Protein AF-X0YG87-F1 (afdb_monomer_lite)

Structure (mmCIF, N/CA/C/O backbone):
data_AF-X0YG87-F1
#
_entry.id   AF-X0YG87-F1
#
loop_
_atom_site.group_PDB
_atom_site.id
_atom_site.type_symbol
_atom_site.label_atom_id
_atom_site.label_alt_id
_atom_site.label_comp_id
_atom_site.label_asym_id
_atom_site.label_entity_id
_atom_site.label_seq_id
_atom_site.pdbx_PDB_ins_code
_atom_site.Cartn_x
_atom_site.Cartn_y
_atom_site.Cartn_z
_atom_site.occupancy
_atom_site.B_iso_or_equiv
_atom_site.auth_seq_id
_atom_site.auth_comp_id
_atom_site.auth_asym_id
_atom_site.auth_atom_id
_atom_site.pdbx_PDB_model_num
ATOM 1 N N . MET A 1 1 ? -2.407 -6.830 15.971 1.00 85.06 1 MET A N 1
ATOM 2 C CA . MET A 1 1 ? -1.908 -6.439 14.636 1.00 85.06 1 MET A CA 1
ATOM 3 C C . MET A 1 1 ? -1.205 -7.566 13.869 1.00 85.06 1 MET A C 1
ATOM 5 O O . MET A 1 1 ? -0.305 -8.206 14.409 1.00 85.06 1 MET A O 1
ATOM 9 N N . ARG A 1 2 ? -1.587 -7.784 12.605 1.00 95.00 2 ARG A N 1
ATOM 10 C CA . ARG A 1 2 ? -0.868 -8.584 11.592 1.00 95.00 2 ARG A CA 1
ATOM 11 C C . ARG A 1 2 ? -0.838 -7.803 10.278 1.00 95.00 2 ARG A C 1
ATOM 13 O O . ARG A 1 2 ? -1.739 -7.008 10.022 1.00 95.00 2 ARG A O 1
ATOM 20 N N . SER A 1 3 ? 0.172 -8.015 9.446 1.00 96.69 3 SER A N 1
ATOM 21 C CA . SER A 1 3 ? 0.322 -7.292 8.182 1.00 96.69 3 SER A CA 1
ATOM 22 C C . SER A 1 3 ? 1.051 -8.123 7.136 1.00 96.69 3 SER A C 1
ATOM 24 O O . SER A 1 3 ? 1.784 -9.058 7.465 1.00 96.69 3 SER A O 1
ATOM 26 N N . ALA A 1 4 ? 0.848 -7.767 5.872 1.00 97.31 4 ALA A N 1
ATOM 27 C CA . ALA A 1 4 ? 1.606 -8.303 4.753 1.00 97.31 4 ALA A CA 1
ATOM 28 C C . ALA A 1 4 ? 1.817 -7.223 3.690 1.00 97.31 4 ALA A C 1
ATOM 30 O O . ALA A 1 4 ? 0.998 -6.314 3.544 1.00 97.31 4 ALA A O 1
ATOM 31 N N . LEU A 1 5 ? 2.909 -7.359 2.944 1.00 98.19 5 LEU A N 1
ATOM 32 C CA . LEU A 1 5 ? 3.267 -6.549 1.787 1.00 98.19 5 LEU A CA 1
ATOM 33 C C . LEU A 1 5 ? 3.765 -7.502 0.703 1.00 98.19 5 LEU A C 1
ATOM 35 O O . LEU A 1 5 ? 4.680 -8.284 0.954 1.00 98.19 5 LEU A O 1
ATOM 39 N N . LEU A 1 6 ? 3.162 -7.433 -0.478 1.00 98.31 6 LEU A N 1
ATOM 40 C CA . LEU A 1 6 ? 3.638 -8.112 -1.677 1.00 98.31 6 LEU A CA 1
ATOM 41 C C . LEU A 1 6 ? 4.268 -7.069 -2.595 1.00 98.31 6 LEU A C 1
ATOM 43 O O . LEU A 1 6 ? 3.613 -6.092 -2.970 1.00 98.31 6 LEU A O 1
ATOM 47 N N . ARG A 1 7 ? 5.541 -7.277 -2.937 1.00 97.88 7 ARG A N 1
ATOM 48 C CA . ARG A 1 7 ? 6.308 -6.399 -3.825 1.00 97.88 7 ARG A CA 1
ATOM 49 C C . ARG A 1 7 ? 6.359 -7.024 -5.207 1.00 97.88 7 ARG A C 1
ATOM 51 O O . ARG A 1 7 ? 6.899 -8.116 -5.353 1.00 97.88 7 ARG A O 1
ATOM 58 N N . GLY A 1 8 ? 5.857 -6.340 -6.232 1.00 95.88 8 GLY A N 1
ATOM 59 C CA . GLY A 1 8 ? 5.779 -6.874 -7.594 1.00 95.88 8 GLY A CA 1
ATOM 60 C C . GLY A 1 8 ? 7.107 -7.434 -8.101 1.00 95.88 8 GLY A C 1
ATOM 61 O O . GLY A 1 8 ? 7.121 -8.482 -8.747 1.00 95.88 8 GLY A O 1
ATOM 62 N N . ARG A 1 9 ? 8.236 -6.821 -7.721 1.00 95.19 9 ARG A N 1
ATOM 63 C CA . ARG A 1 9 ? 9.581 -7.280 -8.098 1.00 95.19 9 ARG A CA 1
ATOM 64 C C . ARG A 1 9 ? 9.938 -8.703 -7.659 1.00 95.19 9 ARG A C 1
ATOM 66 O O . ARG A 1 9 ? 10.872 -9.284 -8.203 1.00 95.19 9 ARG A O 1
ATOM 73 N N . GLU A 1 10 ? 9.233 -9.243 -6.671 1.00 95.88 10 GLU A N 1
ATOM 74 C CA . GLU A 1 10 ? 9.441 -10.587 -6.125 1.00 95.88 10 GLU A CA 1
ATOM 75 C C . GLU A 1 10 ? 8.582 -11.640 -6.858 1.00 95.88 10 GLU A C 1
ATOM 77 O O . GLU A 1 10 ? 8.813 -12.838 -6.705 1.00 95.88 10 GLU A O 1
ATOM 82 N N . HIS A 1 11 ? 7.646 -11.205 -7.714 1.00 93.19 11 HIS A N 1
ATOM 83 C CA . HIS A 1 11 ? 6.637 -12.034 -8.381 1.00 93.19 11 HIS A CA 1
ATOM 84 C C . HIS A 1 11 ? 6.778 -11.939 -9.906 1.00 93.19 11 HIS A C 1
ATOM 86 O O . HIS A 1 11 ? 6.131 -11.118 -10.553 1.00 93.19 11 HIS A O 1
ATOM 92 N N . LEU A 1 12 ? 7.661 -12.761 -10.483 1.00 90.31 12 LEU A N 1
ATOM 93 C CA . LEU A 1 12 ? 8.131 -12.613 -11.873 1.00 90.31 12 LEU A CA 1
ATOM 94 C C . LEU A 1 12 ? 7.468 -13.557 -12.895 1.00 90.31 12 LEU A C 1
ATOM 96 O O . LEU A 1 12 ? 7.816 -13.543 -14.080 1.00 90.31 12 LEU A O 1
ATOM 100 N N . GLU A 1 13 ? 6.549 -14.417 -12.459 1.00 91.44 13 GLU A N 1
ATOM 101 C CA . GLU A 1 13 ? 5.902 -15.393 -13.336 1.00 91.44 13 GLU A CA 1
ATOM 102 C C . GLU A 1 13 ? 4.630 -14.816 -13.980 1.00 91.44 13 GLU A C 1
ATOM 104 O O . GLU A 1 13 ? 3.669 -14.432 -13.314 1.00 91.44 13 GLU A O 1
ATOM 109 N N . ILE A 1 14 ? 4.610 -14.770 -15.315 1.00 90.31 14 ILE A N 1
ATOM 110 C CA . ILE A 1 14 ? 3.454 -14.299 -16.090 1.00 90.31 14 ILE A CA 1
ATOM 111 C C . ILE A 1 14 ? 2.304 -15.295 -15.960 1.00 90.31 14 ILE A C 1
ATOM 113 O O . ILE A 1 14 ? 2.471 -16.487 -16.205 1.00 90.31 14 ILE A O 1
ATOM 117 N N . GLY A 1 15 ? 1.117 -14.785 -15.642 1.00 90.44 15 GLY A N 1
ATOM 118 C CA . GLY A 1 15 ? -0.086 -15.583 -15.416 1.00 90.44 15 GLY A CA 1
ATOM 119 C C . GLY A 1 15 ? -0.187 -16.186 -14.014 1.00 90.44 15 GLY A C 1
ATOM 120 O O . GLY A 1 15 ? -1.268 -16.658 -13.660 1.00 90.44 15 GLY A O 1
ATOM 121 N N . ALA A 1 16 ? 0.876 -16.132 -13.206 1.00 94.50 16 ALA A N 1
ATOM 122 C CA . ALA A 1 16 ? 0.810 -16.507 -11.800 1.00 94.50 16 ALA A CA 1
ATOM 123 C C . ALA A 1 16 ? 0.111 -15.420 -10.971 1.00 94.50 16 ALA A C 1
ATOM 125 O O . ALA A 1 16 ? 0.108 -14.233 -11.322 1.00 94.50 16 ALA A O 1
ATOM 126 N N . VAL A 1 17 ? -0.494 -15.849 -9.865 1.00 96.56 17 VAL A N 1
ATOM 127 C CA . VAL A 1 17 ? -1.087 -14.977 -8.850 1.00 96.56 17 VAL A CA 1
ATOM 128 C C . VAL A 1 17 ? -0.534 -15.411 -7.507 1.00 96.56 17 VAL A C 1
ATOM 130 O O . VAL A 1 17 ? -0.768 -16.541 -7.079 1.00 96.56 17 VAL A O 1
ATOM 133 N N . ASP A 1 18 ? 0.156 -14.497 -6.842 1.00 97.50 18 ASP A N 1
ATOM 134 C CA . ASP A 1 18 ? 0.589 -14.673 -5.466 1.00 97.50 18 ASP A CA 1
ATOM 135 C C . ASP A 1 18 ? -0.398 -13.974 -4.542 1.00 97.50 18 ASP A C 1
ATOM 137 O O . ASP A 1 18 ? -0.831 -12.853 -4.815 1.00 97.50 18 ASP A O 1
ATOM 141 N N . ALA A 1 19 ? -0.780 -14.645 -3.459 1.00 97.88 19 ALA A N 1
ATOM 142 C CA . ALA A 1 19 ? -1.781 -14.145 -2.531 1.00 97.88 19 ALA A CA 1
ATOM 143 C C . ALA A 1 19 ? -1.406 -14.450 -1.083 1.00 97.88 19 ALA A C 1
ATOM 145 O O . ALA A 1 19 ? -0.887 -15.521 -0.765 1.00 97.88 19 ALA A O 1
ATOM 146 N N . VAL A 1 20 ? -1.735 -13.512 -0.199 1.00 98.06 20 VAL A N 1
ATOM 147 C CA . VAL A 1 20 ? -1.633 -13.673 1.253 1.00 98.06 20 VAL A CA 1
ATOM 148 C C . VAL A 1 20 ? -2.981 -13.317 1.855 1.00 98.06 20 VAL A C 1
ATOM 150 O O . VAL A 1 20 ? -3.561 -12.283 1.526 1.00 98.06 20 VAL A O 1
ATOM 153 N N . ALA A 1 21 ? -3.472 -14.180 2.740 1.00 97.31 21 ALA A N 1
ATOM 154 C CA . ALA A 1 21 ? -4.726 -13.994 3.453 1.00 97.31 21 ALA A CA 1
ATOM 155 C C . ALA A 1 21 ? -4.512 -14.154 4.958 1.00 97.31 21 ALA A C 1
ATOM 157 O O . ALA A 1 21 ? -3.760 -15.023 5.399 1.00 97.31 21 ALA A O 1
ATOM 158 N N . GLU A 1 22 ? -5.197 -13.325 5.736 1.00 95.56 22 GLU A N 1
ATOM 159 C CA . GLU A 1 22 ? -5.154 -13.327 7.191 1.00 95.56 22 GLU A CA 1
ATOM 160 C C . GLU A 1 22 ? -6.521 -12.913 7.745 1.00 95.56 22 GLU A C 1
ATOM 162 O O . GLU A 1 22 ? -6.974 -11.786 7.551 1.00 95.56 22 GLU A O 1
ATOM 167 N N . GLY A 1 23 ? -7.201 -13.836 8.428 1.00 91.62 23 GLY A N 1
ATOM 168 C CA . GLY A 1 23 ? -8.559 -13.619 8.929 1.00 91.62 23 GLY A CA 1
ATOM 169 C C . GLY A 1 23 ? -9.510 -13.055 7.851 1.00 91.62 23 GLY A C 1
ATOM 170 O O . GLY A 1 23 ? -9.762 -13.744 6.861 1.00 91.62 23 GLY A O 1
ATOM 171 N N . PRO A 1 24 ? -10.068 -11.840 8.034 1.00 92.31 24 PRO A N 1
ATOM 172 C CA . PRO A 1 24 ? -11.030 -11.234 7.110 1.00 92.31 24 PRO A CA 1
ATOM 173 C C . PRO A 1 24 ? -10.403 -10.514 5.902 1.00 92.31 24 PRO A C 1
ATOM 175 O O . PRO A 1 24 ? -11.145 -9.947 5.103 1.00 92.31 24 PRO A O 1
ATOM 178 N N . VAL A 1 25 ? -9.072 -10.482 5.767 1.00 96.75 25 VAL A N 1
ATOM 179 C CA . VAL A 1 25 ? -8.385 -9.721 4.712 1.00 96.75 25 VAL A CA 1
ATOM 180 C C . VAL A 1 25 ? -7.522 -10.616 3.829 1.00 96.75 25 VAL A C 1
ATOM 182 O O . VAL A 1 25 ? -6.915 -11.582 4.290 1.00 96.75 25 VAL A O 1
ATOM 185 N N . ALA A 1 26 ? -7.460 -10.282 2.542 1.00 97.38 26 ALA A N 1
ATOM 186 C CA . ALA A 1 26 ? -6.538 -10.881 1.590 1.00 97.38 26 ALA A CA 1
ATOM 187 C C . ALA A 1 26 ? -6.044 -9.831 0.591 1.00 97.38 26 ALA A C 1
ATOM 189 O O . ALA A 1 26 ? -6.785 -8.924 0.211 1.00 97.38 26 ALA A O 1
ATOM 190 N N . ILE A 1 27 ? -4.800 -9.989 0.151 1.00 98.25 27 ILE A N 1
ATOM 191 C CA . ILE A 1 27 ? -4.191 -9.241 -0.953 1.00 98.25 27 ILE A CA 1
ATOM 192 C C . ILE A 1 27 ? -3.626 -10.230 -1.964 1.00 98.25 27 ILE A C 1
ATOM 194 O O . ILE A 1 27 ? -3.221 -11.336 -1.600 1.00 98.25 27 ILE A O 1
ATOM 198 N N . ALA A 1 28 ? -3.596 -9.828 -3.230 1.00 98.00 28 ALA A N 1
ATOM 199 C CA . ALA A 1 28 ? -3.003 -10.614 -4.297 1.00 98.00 28 ALA A CA 1
ATOM 200 C C . ALA A 1 28 ? -2.305 -9.707 -5.308 1.00 98.00 28 ALA A C 1
ATOM 202 O O . ALA A 1 28 ? -2.727 -8.568 -5.516 1.00 98.00 28 ALA A O 1
ATOM 203 N N . ILE A 1 29 ? -1.261 -10.227 -5.944 1.00 97.31 29 ILE A N 1
ATOM 204 C CA . ILE A 1 29 ? -0.501 -9.533 -6.982 1.00 97.31 29 ILE A CA 1
ATOM 205 C C . ILE A 1 29 ? -0.200 -10.479 -8.145 1.00 97.31 29 ILE A C 1
ATOM 207 O O . ILE A 1 29 ? -0.116 -11.697 -7.983 1.00 97.31 29 ILE A O 1
ATOM 211 N N . SER A 1 30 ? -0.072 -9.916 -9.344 1.00 94.44 30 SER A N 1
ATOM 212 C CA . SER A 1 30 ? 0.251 -10.651 -10.565 1.00 94.44 30 SER A CA 1
ATOM 213 C C . SER A 1 30 ? 0.997 -9.747 -11.540 1.00 94.44 30 SER A C 1
ATOM 215 O O . SER A 1 30 ? 0.753 -8.543 -11.575 1.00 94.44 30 SER A O 1
ATOM 217 N N . MET A 1 31 ? 1.841 -10.333 -12.393 1.00 90.06 31 MET A N 1
ATOM 218 C CA . MET A 1 31 ? 2.372 -9.657 -13.587 1.00 90.06 31 MET A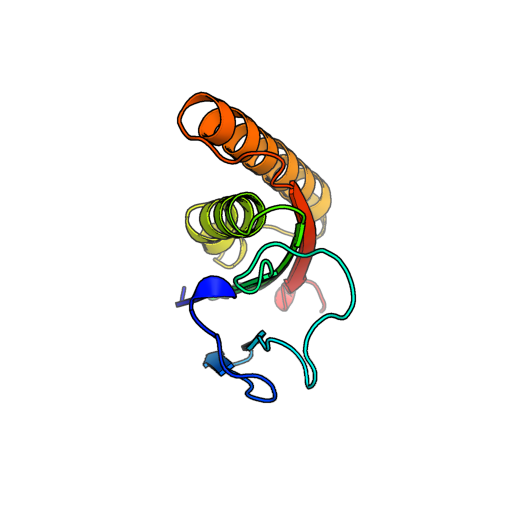 CA 1
ATOM 219 C C . MET A 1 31 ? 1.332 -9.489 -14.707 1.00 90.06 31 MET A C 1
ATOM 221 O O . MET A 1 31 ? 1.622 -8.893 -15.746 1.00 90.06 31 MET A O 1
ATOM 225 N N . GLY A 1 32 ? 0.134 -10.052 -14.531 1.00 89.06 32 GLY A N 1
ATOM 226 C CA . GLY A 1 32 ? -0.871 -10.177 -15.578 1.00 89.06 32 GLY A CA 1
ATOM 227 C C . GLY A 1 32 ? -0.632 -11.394 -16.475 1.00 89.06 32 GLY A C 1
ATOM 228 O O . GLY A 1 32 ? 0.347 -12.126 -16.343 1.00 89.06 32 GLY A O 1
ATOM 229 N N . GLY A 1 33 ? -1.563 -11.635 -17.401 1.00 89.06 33 GLY A N 1
ATOM 230 C CA . GLY A 1 33 ? -1.559 -12.826 -18.263 1.00 89.06 33 GLY A CA 1
ATOM 231 C C . GLY A 1 33 ? -0.694 -12.725 -19.524 1.00 89.06 33 GLY A C 1
ATOM 232 O O . GLY A 1 33 ? -0.641 -13.675 -20.301 1.00 89.06 33 GLY A O 1
ATOM 233 N N . ALA A 1 34 ? -0.051 -11.582 -19.771 1.00 84.31 34 ALA A N 1
ATOM 234 C CA . ALA A 1 34 ? 0.761 -11.353 -20.962 1.00 84.31 34 ALA A CA 1
ATOM 235 C C . ALA A 1 34 ? 1.858 -10.315 -20.702 1.00 84.31 34 ALA A C 1
ATOM 237 O O . ALA A 1 34 ? 1.703 -9.430 -19.864 1.00 84.31 34 ALA A O 1
ATOM 238 N N . LYS A 1 35 ? 2.947 -10.389 -21.477 1.00 81.69 35 LYS A N 1
ATOM 239 C CA . LYS A 1 35 ? 3.999 -9.363 -21.460 1.00 81.69 35 LYS A CA 1
ATOM 240 C C . LYS A 1 35 ? 3.428 -8.011 -21.878 1.00 81.69 35 LYS A C 1
ATOM 242 O O . LYS A 1 35 ? 2.717 -7.924 -22.882 1.00 81.69 35 LYS A O 1
ATOM 247 N N . LYS A 1 36 ? 3.801 -6.954 -21.154 1.00 76.62 36 LYS A N 1
ATOM 248 C CA . LYS A 1 36 ? 3.499 -5.572 -21.539 1.00 76.62 36 LYS A CA 1
ATOM 249 C C . LYS A 1 36 ? 4.118 -5.296 -22.919 1.00 76.62 36 LYS A C 1
ATOM 251 O O . LYS A 1 36 ? 5.287 -5.588 -23.163 1.00 76.62 36 LYS A O 1
ATOM 256 N N . SER A 1 37 ? 3.322 -4.750 -23.838 1.00 77.81 37 SER A N 1
ATOM 257 C CA . SER A 1 37 ? 3.740 -4.459 -25.221 1.00 77.81 37 SER A CA 1
ATOM 258 C C . SER A 1 37 ? 4.341 -3.061 -25.403 1.00 77.81 37 SER A C 1
ATOM 260 O O . SER A 1 37 ? 4.733 -2.696 -26.510 1.00 77.81 37 SER A O 1
ATOM 262 N N . TYR A 1 38 ? 4.365 -2.257 -24.342 1.00 71.81 38 TYR A N 1
ATOM 263 C CA . TYR A 1 38 ? 4.890 -0.894 -24.310 1.00 71.81 38 TYR A CA 1
ATOM 264 C C . TYR A 1 38 ? 6.188 -0.832 -23.500 1.00 71.81 38 TYR A C 1
ATOM 266 O O . TYR A 1 38 ? 6.520 -1.772 -22.781 1.00 71.81 38 TYR A O 1
ATOM 274 N N . ALA A 1 39 ? 6.929 0.273 -23.615 1.00 64.50 39 ALA A N 1
ATOM 275 C CA . ALA A 1 39 ? 8.139 0.489 -22.828 1.00 64.50 39 ALA A CA 1
ATOM 276 C C . ALA A 1 39 ? 7.794 0.533 -21.329 1.00 64.50 39 ALA A C 1
ATOM 278 O O . ALA A 1 39 ? 7.078 1.430 -20.887 1.00 64.50 39 ALA A O 1
ATOM 279 N N . HIS A 1 40 ? 8.292 -0.444 -20.579 1.00 67.12 40 HIS A N 1
ATOM 280 C CA . HIS A 1 40 ? 8.160 -0.566 -19.131 1.00 67.12 40 HIS A CA 1
ATOM 281 C C . HIS A 1 40 ? 9.534 -0.870 -18.539 1.00 67.12 40 HIS A C 1
ATOM 283 O O . HIS A 1 40 ? 10.410 -1.393 -19.235 1.00 67.12 40 HIS A O 1
ATOM 289 N N . THR A 1 41 ? 9.717 -0.515 -17.273 1.00 66.69 41 THR A N 1
ATOM 290 C CA . THR A 1 41 ? 10.855 -0.993 -16.497 1.00 66.69 41 THR A CA 1
ATOM 291 C C . THR A 1 41 ? 10.435 -2.322 -15.889 1.00 66.69 41 THR A C 1
ATOM 293 O O . THR A 1 41 ? 9.419 -2.383 -15.206 1.00 66.69 41 THR A O 1
ATOM 296 N N . ASP A 1 42 ? 11.175 -3.387 -16.181 1.00 70.19 42 ASP A N 1
ATOM 297 C CA . ASP A 1 42 ? 11.073 -4.629 -15.418 1.00 70.19 42 ASP A CA 1
ATOM 298 C C . ASP A 1 42 ? 11.880 -4.481 -14.122 1.00 70.19 42 ASP A C 1
ATOM 300 O O . ASP A 1 42 ? 12.948 -3.855 -14.142 1.00 70.19 42 ASP A O 1
ATOM 304 N N . PRO A 1 43 ? 11.446 -5.092 -13.009 1.00 86.19 43 PRO A N 1
ATOM 305 C CA . PRO A 1 43 ? 10.320 -6.028 -12.862 1.00 86.19 43 PRO A CA 1
ATOM 306 C C . PRO A 1 43 ? 8.962 -5.340 -12.600 1.00 86.19 43 PRO A C 1
ATOM 308 O O . PRO A 1 43 ? 8.857 -4.128 -12.728 1.00 86.19 43 PRO A O 1
ATOM 311 N N . ASN A 1 44 ? 7.917 -6.109 -12.244 1.00 91.25 44 ASN A N 1
ATOM 312 C CA . ASN A 1 44 ? 6.591 -5.574 -11.903 1.00 91.25 44 ASN A CA 1
ATOM 313 C C . ASN A 1 44 ? 6.691 -4.453 -10.852 1.00 91.25 44 ASN A C 1
ATOM 315 O O . ASN A 1 44 ? 7.211 -4.661 -9.756 1.00 91.25 44 ASN A O 1
ATOM 319 N N . GLU A 1 45 ? 6.199 -3.276 -11.231 1.00 94.56 45 GLU A N 1
ATOM 320 C CA . GLU A 1 45 ? 6.334 -2.017 -10.499 1.00 94.56 45 GLU A CA 1
ATOM 321 C C . GLU A 1 45 ? 5.257 -1.854 -9.417 1.00 94.56 45 GLU A C 1
ATOM 323 O O . GLU A 1 45 ? 5.342 -0.930 -8.613 1.00 94.56 45 GLU A O 1
ATOM 328 N N . ASP A 1 46 ? 4.258 -2.735 -9.375 1.00 96.19 46 ASP A N 1
ATOM 329 C CA . ASP A 1 46 ? 3.141 -2.643 -8.439 1.00 96.19 46 ASP A CA 1
ATOM 330 C C . ASP A 1 46 ? 3.502 -3.209 -7.065 1.00 96.19 46 ASP A C 1
ATOM 332 O O . ASP A 1 46 ? 4.344 -4.100 -6.924 1.00 96.19 46 ASP A O 1
ATOM 336 N N . ALA A 1 47 ? 2.805 -2.742 -6.037 1.00 98.19 47 ALA A N 1
ATOM 337 C CA . ALA A 1 47 ? 2.861 -3.328 -4.709 1.00 98.19 47 ALA A CA 1
ATOM 338 C C . ALA A 1 47 ? 1.480 -3.283 -4.042 1.00 98.19 47 ALA A C 1
ATOM 340 O O . ALA A 1 47 ? 0.651 -2.416 -4.331 1.00 98.19 47 ALA A O 1
ATOM 341 N N . VAL A 1 48 ? 1.220 -4.233 -3.143 1.00 98.50 48 VAL A N 1
ATOM 342 C CA . VAL A 1 48 ? -0.039 -4.314 -2.385 1.00 98.50 48 VAL A CA 1
ATOM 343 C C . VAL A 1 48 ? 0.232 -4.666 -0.933 1.00 98.50 48 VAL A C 1
ATOM 345 O O . VAL A 1 48 ? 1.111 -5.473 -0.640 1.00 98.50 48 VAL A O 1
ATOM 348 N N . PHE A 1 49 ? -0.529 -4.086 -0.009 1.00 97.62 49 PHE A N 1
ATOM 349 C CA . PHE A 1 49 ? -0.351 -4.323 1.421 1.00 97.62 49 PHE A CA 1
ATOM 350 C C . PHE A 1 49 ? -1.682 -4.348 2.172 1.00 97.62 49 PHE A C 1
ATOM 352 O O . PHE A 1 49 ? -2.661 -3.721 1.758 1.00 97.62 49 PHE A O 1
ATOM 359 N N . PHE A 1 50 ? -1.687 -5.039 3.313 1.00 98.12 50 PHE A N 1
ATOM 360 C CA . PHE A 1 50 ? -2.706 -4.855 4.338 1.00 98.12 50 PHE A CA 1
ATOM 361 C C . PHE A 1 50 ? -2.116 -4.756 5.748 1.00 98.12 50 PHE A C 1
ATOM 363 O O . PHE A 1 50 ? -1.057 -5.314 6.051 1.00 98.12 50 PHE A O 1
ATOM 370 N N . SER A 1 51 ? -2.875 -4.120 6.639 1.00 97.44 51 SER A N 1
ATOM 371 C CA . SER A 1 51 ? -2.752 -4.241 8.091 1.00 97.44 51 SER A CA 1
ATOM 372 C C . SER A 1 51 ? -4.116 -4.597 8.680 1.00 97.44 51 SER A C 1
ATOM 374 O O . SER A 1 51 ? -5.130 -4.031 8.280 1.00 97.44 51 SER A O 1
ATOM 376 N N . VAL A 1 52 ? -4.150 -5.542 9.616 1.00 96.31 52 VAL A N 1
ATOM 377 C CA . VAL A 1 52 ? -5.355 -5.938 10.354 1.00 96.31 52 VAL A CA 1
ATOM 378 C C . VAL A 1 52 ? -5.074 -5.909 11.852 1.00 96.31 52 VAL A C 1
ATOM 380 O O . VAL A 1 52 ? -4.067 -6.451 12.324 1.00 96.31 52 VAL A O 1
ATOM 383 N N . GLY A 1 53 ? -5.962 -5.265 12.600 1.00 95.00 53 GLY A N 1
ATOM 384 C CA . GLY A 1 53 ? -5.896 -5.137 14.052 1.00 95.00 53 GLY A CA 1
ATOM 385 C C . GLY A 1 53 ? -7.270 -5.309 14.686 1.00 95.00 53 GLY A C 1
ATOM 386 O O . GLY A 1 53 ? -8.231 -5.687 14.015 1.00 95.00 53 GLY A O 1
ATOM 387 N N . ASP A 1 54 ? -7.352 -5.050 15.987 1.00 93.75 54 ASP A N 1
ATOM 388 C CA . ASP A 1 54 ? -8.571 -5.320 16.754 1.00 93.75 54 ASP A CA 1
ATOM 389 C C . ASP A 1 54 ? -9.708 -4.326 16.445 1.00 93.75 54 ASP A C 1
ATOM 391 O O . ASP A 1 54 ? -10.867 -4.623 16.723 1.00 93.75 54 ASP A O 1
ATOM 395 N N . ALA A 1 55 ? -9.400 -3.167 15.848 1.00 93.19 55 ALA A N 1
ATOM 396 C CA . ALA A 1 55 ? -10.366 -2.105 15.550 1.00 93.19 55 ALA A CA 1
ATOM 397 C C . ALA A 1 55 ? -10.631 -1.894 14.049 1.00 93.19 55 ALA A C 1
ATOM 399 O O . ALA A 1 55 ? -11.572 -1.185 13.689 1.00 93.19 55 ALA A O 1
ATOM 400 N N . GLY A 1 56 ? -9.831 -2.482 13.154 1.00 94.69 56 GLY A N 1
ATOM 401 C CA . GLY A 1 56 ? -10.023 -2.261 11.725 1.00 94.69 56 GLY A CA 1
ATOM 402 C C . GLY A 1 56 ? -9.089 -3.018 10.791 1.00 94.69 56 GLY A C 1
ATOM 403 O O . GLY A 1 56 ? -8.268 -3.845 11.193 1.00 94.69 56 GLY A O 1
ATOM 404 N N . ILE A 1 57 ? -9.246 -2.719 9.504 1.00 96.31 57 ILE A N 1
ATOM 405 C CA . ILE A 1 57 ? -8.467 -3.285 8.403 1.00 96.31 57 ILE A CA 1
ATOM 406 C C . ILE A 1 57 ? -8.077 -2.148 7.465 1.00 96.31 57 ILE A C 1
ATOM 408 O O . ILE A 1 57 ? -8.946 -1.445 6.955 1.00 96.31 57 ILE A O 1
ATOM 412 N N . LEU A 1 58 ? -6.786 -1.995 7.198 1.00 97.38 58 LEU A N 1
ATOM 413 C CA . LEU A 1 58 ? -6.261 -1.113 6.162 1.00 97.38 58 LEU A CA 1
ATOM 414 C C . LEU A 1 58 ? -5.777 -1.968 4.994 1.00 97.38 58 LEU A C 1
ATOM 416 O O . LEU A 1 58 ? -5.005 -2.901 5.201 1.00 97.38 58 LEU A O 1
ATOM 420 N N . VAL A 1 59 ? -6.182 -1.623 3.777 1.00 98.00 59 VAL A N 1
ATOM 421 C CA . VAL A 1 59 ? -5.638 -2.191 2.536 1.00 98.00 59 VAL A CA 1
ATOM 422 C C . VAL A 1 59 ? -5.164 -1.047 1.655 1.00 98.00 59 VAL A C 1
ATOM 424 O O . VAL A 1 59 ? -5.858 -0.034 1.541 1.00 98.00 59 VAL A O 1
ATOM 427 N N . ALA A 1 60 ? -4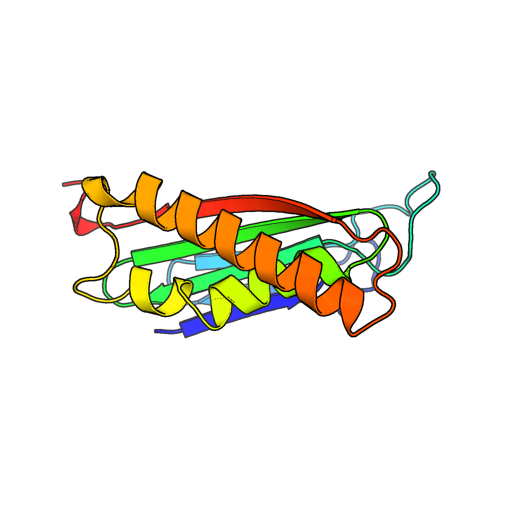.006 -1.198 1.017 1.00 98.31 60 ALA A N 1
ATOM 428 C CA . ALA A 1 60 ? -3.554 -0.256 0.003 1.00 98.31 60 ALA A CA 1
ATOM 429 C C . ALA A 1 60 ? -2.874 -0.947 -1.182 1.00 98.31 60 ALA A C 1
ATOM 431 O O . ALA A 1 60 ? -2.292 -2.026 -1.058 1.00 98.31 60 ALA A O 1
ATOM 432 N N . VAL A 1 61 ? -2.969 -0.292 -2.334 1.00 98.44 61 VAL A N 1
ATOM 433 C CA . VAL A 1 61 ? -2.392 -0.704 -3.614 1.00 98.44 61 VAL A CA 1
ATOM 434 C C . VAL A 1 61 ? -1.640 0.483 -4.193 1.00 98.44 61 VAL A C 1
ATOM 436 O O . VAL A 1 61 ? -2.169 1.598 -4.221 1.00 98.44 61 VAL A O 1
ATOM 439 N N . ALA A 1 62 ? -0.425 0.233 -4.663 1.00 98.44 62 ALA A N 1
ATOM 440 C CA . ALA A 1 62 ? 0.417 1.210 -5.324 1.00 98.44 62 ALA A CA 1
ATOM 441 C C . ALA A 1 62 ? 0.769 0.709 -6.731 1.00 98.44 62 ALA A C 1
ATOM 443 O O . ALA A 1 62 ? 1.308 -0.385 -6.876 1.00 98.44 62 ALA A O 1
ATOM 444 N N . ASP A 1 63 ? 0.437 1.506 -7.746 1.00 96.75 63 ASP A N 1
ATOM 445 C CA . ASP A 1 63 ? 0.743 1.230 -9.158 1.00 96.75 63 ASP A CA 1
ATOM 446 C C . ASP A 1 63 ? 1.938 2.095 -9.577 1.00 96.75 63 ASP A C 1
ATOM 448 O O . ASP A 1 63 ? 1.836 3.327 -9.730 1.00 96.75 63 ASP A O 1
ATOM 452 N N . GLY A 1 64 ? 3.092 1.433 -9.656 1.00 95.38 64 GLY A N 1
ATOM 453 C CA . GLY A 1 64 ? 4.391 2.041 -9.900 1.00 95.38 64 GLY A CA 1
ATOM 454 C C . GLY A 1 64 ? 4.626 2.337 -11.379 1.00 95.38 64 GLY A C 1
ATOM 455 O O . GLY A 1 64 ? 4.153 1.649 -12.274 1.00 95.38 64 GLY A O 1
ATOM 456 N N . HIS A 1 65 ? 5.369 3.404 -11.650 1.00 93.31 65 HIS A N 1
ATOM 457 C CA . HIS A 1 65 ? 5.646 3.886 -12.995 1.00 93.31 65 HIS A CA 1
ATOM 458 C C . HIS A 1 65 ? 7.090 4.374 -13.104 1.00 93.31 65 HIS A C 1
ATOM 460 O O . HIS A 1 65 ? 7.477 5.349 -12.454 1.00 93.31 65 HIS A O 1
ATOM 466 N N . GLY A 1 66 ? 7.857 3.789 -14.021 1.00 91.38 66 GLY A N 1
ATOM 467 C CA . GLY A 1 66 ? 9.244 4.184 -14.271 1.00 91.38 66 GLY A CA 1
ATOM 468 C C . GLY A 1 66 ? 10.216 3.704 -13.191 1.00 91.38 66 GLY A C 1
ATOM 469 O O . GLY A 1 66 ? 11.220 4.380 -12.965 1.00 91.38 66 GLY A O 1
ATOM 470 N N . GLY A 1 67 ? 9.898 2.580 -12.547 1.00 92.19 67 GLY A N 1
ATOM 471 C CA . GLY A 1 67 ? 10.607 1.935 -11.444 1.00 92.19 67 GLY A CA 1
ATOM 472 C C . GLY A 1 67 ? 9.654 1.518 -10.313 1.00 92.19 67 GLY A C 1
ATOM 473 O O . GLY A 1 67 ? 8.657 2.203 -10.065 1.00 92.19 67 GLY A O 1
ATOM 474 N N . PHE A 1 68 ? 9.973 0.427 -9.610 1.00 94.06 68 PHE A N 1
ATOM 475 C CA . PHE A 1 68 ? 9.200 -0.108 -8.472 1.00 94.06 68 PHE A CA 1
ATOM 476 C C . PHE A 1 68 ? 9.448 0.651 -7.156 1.00 94.06 68 PHE A C 1
ATOM 478 O O . PHE A 1 68 ? 8.787 0.419 -6.151 1.00 94.06 68 PHE A O 1
ATOM 485 N N . GLU A 1 69 ? 10.441 1.533 -7.109 1.00 95.31 69 GLU A N 1
ATOM 486 C CA . GLU A 1 69 ? 10.949 2.078 -5.854 1.00 95.31 69 GLU A CA 1
ATOM 487 C C . GLU A 1 69 ? 9.906 2.952 -5.147 1.00 95.31 69 GLU A C 1
ATOM 489 O O . GLU A 1 69 ? 9.722 2.837 -3.941 1.00 95.31 69 GLU A O 1
ATOM 494 N N . ALA A 1 70 ? 9.183 3.804 -5.878 1.00 96.75 70 ALA A N 1
ATOM 495 C CA . ALA A 1 70 ? 8.181 4.688 -5.286 1.00 96.75 70 ALA A CA 1
ATOM 496 C C . ALA A 1 70 ? 6.966 3.934 -4.720 1.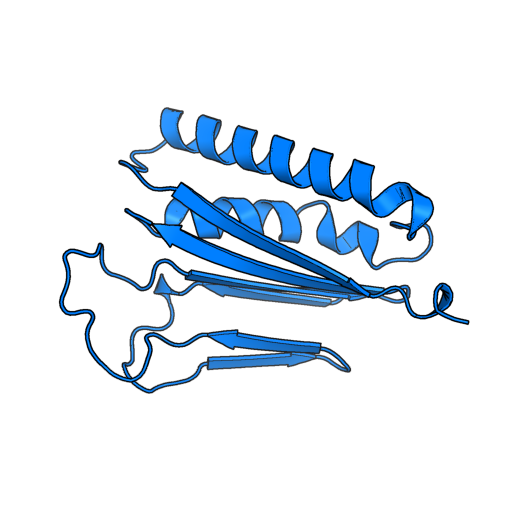00 96.75 70 ALA A C 1
ATOM 498 O O . ALA A 1 70 ? 6.429 4.352 -3.694 1.00 96.75 70 ALA A O 1
ATOM 499 N N . SER A 1 71 ? 6.524 2.853 -5.374 1.00 97.56 71 SER A N 1
ATOM 500 C CA . SER A 1 71 ? 5.409 2.023 -4.895 1.00 97.56 71 SER A CA 1
ATOM 501 C C . SER A 1 71 ? 5.806 1.225 -3.651 1.00 97.56 71 SER A C 1
ATOM 503 O O . SER A 1 71 ? 5.014 1.108 -2.717 1.00 97.56 71 SER A O 1
ATOM 505 N N . GLU A 1 72 ? 7.049 0.746 -3.585 1.00 97.06 72 GLU A N 1
ATOM 506 C CA . GLU A 1 72 ? 7.584 0.117 -2.378 1.00 97.06 72 GLU A CA 1
ATOM 507 C C . GLU A 1 72 ? 7.714 1.120 -1.231 1.00 97.06 72 GLU A C 1
ATOM 509 O O . GLU A 1 72 ? 7.183 0.853 -0.158 1.00 97.06 72 GLU A O 1
ATOM 514 N N . VAL A 1 73 ? 8.322 2.291 -1.457 1.00 96.69 73 VAL A N 1
ATOM 515 C CA . VAL A 1 73 ? 8.503 3.315 -0.411 1.00 96.69 73 VAL A CA 1
ATOM 516 C C . VAL A 1 73 ? 7.164 3.729 0.198 1.00 96.69 73 VAL A C 1
ATOM 518 O O . VAL A 1 73 ? 7.037 3.757 1.418 1.00 96.69 73 VAL A O 1
ATOM 521 N N . VAL A 1 74 ? 6.131 3.996 -0.613 1.00 97.69 74 VAL A N 1
ATOM 522 C CA . VAL A 1 74 ? 4.829 4.417 -0.066 1.00 97.69 74 VAL A CA 1
ATOM 523 C C . VAL A 1 74 ? 4.162 3.329 0.777 1.00 97.69 74 VAL A C 1
ATOM 525 O O . VAL A 1 74 ? 3.541 3.641 1.792 1.00 97.69 74 VAL A O 1
ATOM 528 N N . LEU A 1 75 ? 4.278 2.053 0.398 1.00 98.25 75 LEU A N 1
ATOM 529 C CA . LEU A 1 75 ? 3.666 0.971 1.170 1.00 98.25 75 LEU A CA 1
ATOM 530 C C . LEU A 1 75 ? 4.518 0.556 2.370 1.00 98.25 75 LEU A C 1
ATOM 532 O O . LEU A 1 75 ? 3.957 0.175 3.393 1.00 98.25 75 LEU A O 1
ATOM 536 N N . GLU A 1 76 ? 5.842 0.667 2.288 1.00 97.31 76 GLU A N 1
ATOM 537 C CA . GLU A 1 76 ? 6.754 0.485 3.421 1.00 97.31 76 GLU A CA 1
ATOM 538 C C . GLU A 1 76 ? 6.587 1.588 4.464 1.00 97.31 76 GLU A C 1
ATOM 540 O O . GLU A 1 76 ? 6.600 1.281 5.661 1.00 97.31 76 GLU A O 1
ATOM 545 N N . HIS A 1 77 ? 6.342 2.828 4.021 1.00 96.75 77 HIS A N 1
ATOM 546 C CA . HIS A 1 77 ? 5.869 3.909 4.877 1.00 96.75 77 HIS A CA 1
ATOM 547 C C . HIS A 1 77 ? 4.619 3.424 5.604 1.00 96.75 77 HIS A C 1
ATOM 549 O O . HIS A 1 77 ? 4.722 3.078 6.772 1.00 96.75 77 HIS A O 1
ATOM 555 N N . LEU A 1 78 ? 3.490 3.213 4.909 1.00 97.12 78 LEU A N 1
ATOM 556 C CA . LEU A 1 78 ? 2.228 2.796 5.543 1.00 97.12 78 LEU A CA 1
ATOM 557 C C . LEU A 1 78 ? 2.369 1.575 6.471 1.00 97.12 78 LEU A C 1
ATOM 559 O O . LEU A 1 78 ? 1.753 1.548 7.538 1.00 97.12 78 LEU A O 1
ATOM 563 N N . LEU A 1 79 ? 3.170 0.579 6.085 1.00 95.94 79 LEU A N 1
ATOM 564 C CA . LEU A 1 79 ? 3.428 -0.633 6.862 1.00 95.94 79 LEU A CA 1
ATOM 565 C C . LEU A 1 79 ? 4.189 -0.355 8.164 1.00 95.94 79 LEU A C 1
ATOM 567 O O . LEU A 1 79 ? 3.877 -0.966 9.185 1.00 95.94 79 LEU A O 1
ATOM 571 N N . SER A 1 80 ? 5.190 0.525 8.137 1.00 93.00 80 SER A N 1
ATOM 572 C CA . SER A 1 80 ? 5.975 0.896 9.320 1.00 93.00 80 SER A CA 1
ATOM 573 C C . SER A 1 80 ? 5.253 1.942 10.177 1.00 93.00 80 SER A C 1
ATOM 575 O O . SER A 1 80 ? 5.231 1.836 11.409 1.00 93.00 80 SER A O 1
ATOM 577 N N . HIS A 1 81 ? 4.609 2.909 9.525 1.00 85.94 81 HIS A N 1
ATOM 578 C CA . HIS A 1 81 ? 3.684 3.900 10.057 1.00 85.94 81 HIS A CA 1
ATOM 579 C C . HIS A 1 81 ? 2.911 4.595 8.924 1.00 85.94 81 HIS A C 1
ATOM 581 O O . HIS A 1 81 ? 3.514 5.048 7.965 1.00 85.94 81 HIS A O 1
ATOM 587 N N . PRO A 1 82 ? 1.597 4.822 9.043 1.00 93.38 82 PRO A N 1
ATOM 588 C CA . PRO A 1 82 ? 0.805 4.731 10.268 1.00 93.38 82 PRO A CA 1
ATOM 589 C C . PRO A 1 82 ? -0.155 3.529 10.304 1.00 93.38 82 PRO A C 1
ATOM 591 O O . PRO A 1 82 ? -0.917 3.383 11.259 1.00 93.38 82 PRO A O 1
ATOM 594 N N . GLY A 1 83 ? -0.132 2.662 9.290 1.00 94.56 83 GLY A N 1
ATOM 595 C CA . GLY A 1 83 ? -1.116 1.602 9.073 1.00 94.56 83 GLY A CA 1
ATOM 596 C C . GLY A 1 83 ? -1.388 0.718 10.292 1.00 94.56 83 GLY A C 1
ATOM 597 O O . GLY A 1 83 ? -2.548 0.613 10.690 1.00 94.56 83 GLY A O 1
ATOM 598 N N . PRO A 1 84 ? -0.354 0.164 10.953 1.00 94.38 84 PRO A N 1
ATOM 599 C CA . PRO A 1 84 ? -0.515 -0.588 12.193 1.00 94.38 84 PRO A CA 1
ATOM 600 C C . PRO A 1 84 ? -1.272 0.118 13.318 1.00 94.38 84 PRO A C 1
ATOM 602 O O . PRO A 1 84 ? 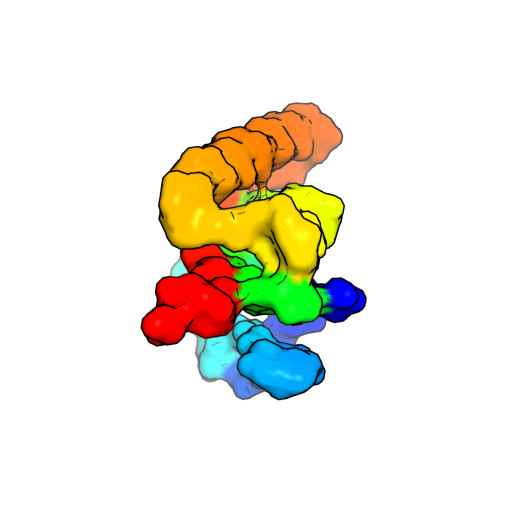-1.936 -0.542 14.105 1.00 94.38 84 PRO A O 1
ATOM 605 N N . GLN A 1 85 ? -1.157 1.441 13.432 1.00 94.75 85 GLN A N 1
ATOM 606 C CA . GLN A 1 85 ? -1.813 2.199 14.499 1.00 94.75 85 GLN A CA 1
ATOM 607 C C . GLN A 1 85 ? -3.273 2.486 14.183 1.00 94.75 85 GLN A C 1
ATOM 609 O O . GLN A 1 85 ? -4.100 2.576 15.084 1.00 94.75 85 GLN A O 1
ATOM 614 N N . TRP A 1 86 ? -3.597 2.652 12.903 1.00 95.69 86 TRP A N 1
ATOM 615 C CA . TRP A 1 86 ? -4.952 2.985 12.475 1.00 95.69 86 TRP A CA 1
ATOM 616 C C . TRP A 1 86 ? -5.946 1.858 12.724 1.00 95.69 86 TRP A C 1
ATOM 618 O O . TRP A 1 86 ? -7.127 2.136 12.902 1.00 95.69 86 TRP A O 1
ATOM 628 N N . VAL A 1 87 ? -5.463 0.616 12.744 1.00 95.38 87 VAL A N 1
ATOM 629 C CA . VAL A 1 87 ? -6.273 -0.601 12.879 1.00 95.38 87 VAL A CA 1
ATOM 630 C C . VAL A 1 87 ? -6.384 -1.119 14.314 1.00 95.38 87 VAL A C 1
ATOM 632 O O . VAL A 1 87 ? -7.009 -2.151 14.548 1.00 95.38 87 VAL A O 1
ATOM 635 N N . GLU A 1 88 ? -5.785 -0.426 15.278 1.00 95.12 88 GLU A N 1
ATOM 636 C CA . GLU A 1 88 ? -5.828 -0.776 16.699 1.00 95.12 88 GLU A CA 1
ATOM 637 C C . GLU A 1 88 ? -6.790 0.154 17.468 1.00 95.12 88 GLU A C 1
ATOM 639 O O . GLU A 1 88 ? -7.134 1.239 16.980 1.00 95.12 88 GLU A O 1
ATOM 644 N N . PRO A 1 89 ? -7.258 -0.235 18.670 1.00 93.38 89 PRO A N 1
ATOM 645 C CA . PRO A 1 89 ? -8.161 0.591 19.466 1.00 93.38 89 PRO A CA 1
ATOM 646 C C . PRO A 1 89 ? -7.593 1.990 19.734 1.00 93.38 89 PRO A C 1
ATOM 648 O O . PRO A 1 89 ? -6.448 2.144 20.159 1.00 93.38 89 PRO A O 1
ATOM 651 N N . GLY A 1 90 ? -8.410 3.023 19.507 1.00 91.06 90 GLY A N 1
ATOM 652 C CA . GLY A 1 90 ? -7.977 4.424 19.596 1.00 91.06 90 GLY A CA 1
ATOM 653 C C . GLY A 1 90 ? -7.242 4.945 18.353 1.00 91.06 90 GLY A C 1
ATOM 654 O O . GLY A 1 90 ? -6.719 6.059 18.395 1.00 91.06 90 GLY A O 1
ATOM 655 N N . GLY A 1 91 ? -7.208 4.157 17.273 1.00 92.06 91 GLY A N 1
ATOM 656 C CA . GLY A 1 91 ? -6.701 4.538 15.960 1.00 92.06 91 GLY A CA 1
ATOM 657 C C . GLY A 1 91 ? -7.596 5.536 15.217 1.00 92.06 91 GLY A C 1
ATOM 658 O O . GLY A 1 91 ? -8.157 6.474 15.788 1.00 92.06 91 GLY A O 1
ATOM 659 N N . VAL A 1 92 ? -7.702 5.366 13.899 1.00 93.06 92 VAL A N 1
ATOM 660 C CA . VAL A 1 92 ? -8.434 6.314 13.048 1.00 93.06 92 VAL A CA 1
ATOM 661 C C . VAL A 1 92 ? -9.931 6.038 13.096 1.00 93.06 92 VAL A C 1
ATOM 663 O O . VAL A 1 92 ? -10.378 4.898 13.070 1.00 93.06 92 VAL A O 1
ATOM 666 N N . THR A 1 93 ? -10.711 7.115 13.138 1.00 90.38 93 THR A N 1
ATOM 667 C CA . THR A 1 93 ? -12.176 7.079 13.063 1.00 90.38 93 THR A CA 1
ATOM 668 C C . THR A 1 93 ? -12.626 7.643 11.716 1.00 90.38 93 THR A C 1
ATOM 670 O O . THR A 1 93 ? -11.866 8.400 11.103 1.00 90.38 93 THR A O 1
ATOM 673 N N . PRO A 1 94 ? -13.868 7.391 11.262 1.00 88.94 94 PRO A N 1
ATOM 674 C CA . PRO A 1 94 ? -14.357 8.000 10.024 1.00 88.94 94 PRO A CA 1
ATOM 675 C C . PRO A 1 94 ? -14.262 9.530 10.027 1.00 88.94 94 PRO A C 1
ATOM 677 O O . PRO A 1 94 ? -13.928 10.136 9.016 1.00 88.94 94 PRO A O 1
ATOM 680 N N . ALA A 1 95 ? -14.486 10.163 11.184 1.00 90.94 95 ALA A N 1
ATOM 681 C CA . ALA A 1 95 ? -14.423 11.616 11.324 1.00 90.94 95 ALA A CA 1
ATOM 682 C C . ALA A 1 95 ? -12.999 12.186 11.187 1.00 90.94 95 ALA A C 1
ATOM 684 O O . ALA A 1 95 ? -12.841 13.368 10.882 1.00 90.94 95 ALA A O 1
ATOM 685 N N . SER A 1 96 ? -11.963 11.378 11.434 1.00 93.88 96 SER A N 1
ATOM 686 C CA . SER A 1 96 ? -10.565 11.800 11.312 1.00 93.88 96 SER A CA 1
ATOM 687 C C . SER A 1 96 ? -9.878 11.278 10.044 1.00 93.88 96 SER A C 1
ATOM 689 O O . SER A 1 96 ? -8.785 11.753 9.727 1.00 93.88 96 SER A O 1
ATOM 691 N N . TRP A 1 97 ? -10.520 10.368 9.301 1.00 94.06 97 TRP A N 1
ATOM 692 C CA . TRP A 1 97 ? -9.957 9.677 8.137 1.00 94.06 97 TRP A CA 1
ATOM 693 C C . TRP A 1 97 ? -9.282 10.617 7.140 1.00 94.06 97 TRP A C 1
ATOM 695 O O . TRP A 1 97 ? -8.083 10.480 6.916 1.00 94.06 97 TRP A O 1
ATOM 705 N N . ASP A 1 98 ? -10.000 11.612 6.614 1.00 95.56 98 ASP A N 1
ATOM 706 C CA . ASP A 1 98 ? -9.474 12.494 5.564 1.00 95.56 98 ASP A CA 1
ATOM 707 C C . ASP A 1 98 ? -8.165 13.174 5.978 1.00 95.56 98 ASP A C 1
ATOM 709 O O . ASP A 1 98 ? -7.208 13.237 5.208 1.00 95.56 98 ASP A O 1
ATOM 713 N N . ARG A 1 99 ? -8.086 13.641 7.230 1.00 96.69 99 ARG A N 1
ATOM 714 C CA . ARG A 1 99 ? -6.879 14.283 7.759 1.00 96.69 99 ARG A CA 1
ATOM 715 C C . ARG A 1 99 ? -5.714 13.299 7.841 1.00 96.69 99 ARG A C 1
ATOM 717 O O . ARG A 1 99 ? -4.597 13.661 7.479 1.00 96.69 99 ARG A O 1
ATOM 724 N N . HIS A 1 100 ? -5.959 12.093 8.346 1.00 96.56 100 HIS A N 1
ATOM 725 C CA . HIS A 1 100 ? -4.922 11.074 8.507 1.00 96.56 100 HIS A CA 1
ATOM 726 C C . HIS A 1 100 ? -4.448 10.522 7.159 1.00 96.56 100 HIS A C 1
ATOM 728 O O . HIS A 1 100 ? -3.243 10.407 6.948 1.00 96.56 100 HIS A O 1
ATOM 734 N N . ALA A 1 101 ? -5.370 10.259 6.233 1.00 96.00 101 ALA A N 1
ATOM 735 C CA . ALA A 1 101 ? -5.055 9.812 4.884 1.00 96.00 101 ALA A CA 1
ATOM 736 C C . ALA A 1 101 ? -4.235 10.865 4.124 1.00 96.00 101 ALA A C 1
ATOM 738 O O . ALA A 1 101 ? -3.198 10.535 3.555 1.00 96.00 101 ALA A O 1
ATOM 739 N N . LEU A 1 102 ? -4.633 12.143 4.169 1.00 97.00 102 LEU A N 1
ATOM 740 C CA . LEU A 1 102 ? -3.878 13.225 3.526 1.00 97.00 102 LEU A CA 1
ATOM 741 C C . LEU A 1 102 ? -2.480 13.402 4.125 1.00 97.00 102 LEU A C 1
ATOM 743 O O . LEU A 1 102 ? -1.526 13.608 3.374 1.00 97.00 102 LEU A O 1
ATOM 747 N N . ALA A 1 103 ? -2.350 13.310 5.452 1.00 97.19 103 ALA A N 1
ATOM 748 C CA . ALA A 1 103 ? -1.049 13.371 6.112 1.00 97.19 103 ALA A CA 1
ATOM 749 C C . ALA A 1 103 ? -0.148 12.214 5.659 1.00 97.19 103 ALA A C 1
ATOM 751 O O . ALA A 1 103 ? 0.954 12.467 5.191 1.00 97.19 103 ALA A O 1
ATOM 752 N N . ALA A 1 104 ? -0.652 10.976 5.672 1.00 96.69 104 ALA A N 1
ATOM 753 C CA . ALA A 1 104 ? 0.113 9.808 5.237 1.00 96.69 104 ALA A CA 1
ATOM 754 C C . ALA A 1 104 ? 0.553 9.899 3.765 1.00 96.69 104 ALA A C 1
ATOM 756 O O . ALA A 1 104 ? 1.689 9.573 3.441 1.00 96.69 104 ALA A O 1
ATOM 757 N N . VAL A 1 105 ? -0.312 10.389 2.865 1.00 96.69 105 VAL A N 1
ATOM 758 C CA . VAL A 1 105 ? 0.064 10.621 1.456 1.00 96.69 105 VAL A CA 1
ATOM 759 C C . VAL A 1 105 ? 1.160 11.681 1.344 1.00 96.69 105 VAL A C 1
ATOM 761 O O . VAL A 1 105 ? 2.103 11.515 0.571 1.00 96.69 105 VAL A O 1
ATOM 764 N N . SER A 1 106 ? 1.036 12.778 2.094 1.00 97.75 106 SER A N 1
ATOM 765 C CA . SER A 1 106 ? 2.021 13.861 2.089 1.00 97.75 106 SER A CA 1
ATOM 766 C C . SER A 1 106 ? 3.376 13.395 2.621 1.00 97.75 106 SER A C 1
ATOM 768 O O . SER A 1 106 ? 4.402 13.678 2.001 1.00 97.75 106 SER A O 1
ATOM 770 N N . ASP A 1 107 ? 3.376 12.671 3.738 1.00 97.44 107 ASP A N 1
ATOM 771 C CA . ASP A 1 107 ? 4.581 12.179 4.401 1.00 97.44 107 ASP A CA 1
ATOM 772 C C . ASP A 1 107 ? 5.285 11.133 3.531 1.00 97.44 107 ASP A C 1
ATOM 774 O O . ASP A 1 107 ? 6.473 11.279 3.244 1.00 97.44 107 ASP A O 1
ATOM 778 N N . ALA A 1 108 ? 4.542 10.168 2.978 1.00 96.56 108 ALA A N 1
ATOM 779 C CA . ALA A 1 108 ? 5.096 9.183 2.053 1.00 96.56 108 ALA A CA 1
ATOM 780 C C . ALA A 1 108 ? 5.671 9.822 0.778 1.00 96.56 108 ALA A C 1
ATOM 782 O O . ALA A 1 108 ? 6.713 9.402 0.276 1.00 96.56 108 ALA A O 1
ATOM 783 N N . ASN A 1 109 ? 5.034 10.872 0.247 1.00 96.94 109 ASN A N 1
ATOM 784 C CA . ASN A 1 109 ? 5.609 11.627 -0.864 1.00 96.94 109 ASN A CA 1
ATOM 785 C C . ASN A 1 109 ? 6.912 12.337 -0.455 1.00 96.94 109 ASN A C 1
ATOM 787 O O . ASN A 1 109 ? 7.846 12.405 -1.252 1.00 96.94 109 ASN A O 1
ATOM 791 N N . GLY A 1 110 ? 6.994 12.845 0.777 1.00 96.44 110 GLY A N 1
ATOM 792 C CA . GLY A 1 110 ? 8.234 13.365 1.351 1.00 96.44 110 GLY A CA 1
ATOM 793 C C . GLY A 1 110 ? 9.345 12.313 1.387 1.00 96.44 110 GLY A C 1
ATOM 794 O O . GLY A 1 110 ? 10.465 12.602 0.968 1.00 96.44 110 GLY A O 1
ATOM 795 N N . GLU A 1 111 ? 9.028 11.084 1.797 1.00 95.56 111 GLU A N 1
ATOM 796 C CA . GLU A 1 111 ? 9.982 9.966 1.814 1.00 95.56 111 GLU A CA 1
ATOM 797 C C . GLU A 1 111 ? 10.454 9.577 0.412 1.00 95.56 111 GLU A C 1
ATOM 799 O O . GLU A 1 111 ? 11.654 9.435 0.198 1.00 95.56 111 GLU A O 1
ATOM 804 N N . ILE A 1 112 ? 9.556 9.510 -0.576 1.00 95.62 112 ILE A N 1
ATOM 805 C CA . ILE A 1 112 ? 9.932 9.269 -1.980 1.00 95.62 112 ILE A CA 1
ATOM 806 C C . ILE A 1 112 ? 10.902 10.347 -2.482 1.00 95.62 112 ILE A C 1
ATOM 808 O O . ILE A 1 112 ? 11.870 10.049 -3.186 1.00 95.62 112 ILE A O 1
ATOM 812 N N . LEU A 1 113 ? 10.645 11.616 -2.152 1.00 95.06 113 LEU A N 1
ATOM 813 C CA . LEU A 1 113 ? 11.521 12.718 -2.548 1.00 95.06 113 LEU A CA 1
ATOM 814 C C . LEU A 1 113 ? 12.886 12.637 -1.861 1.00 95.06 113 LEU A C 1
ATOM 816 O O . LEU A 1 113 ? 13.888 12.935 -2.507 1.00 95.06 113 LEU A O 1
ATOM 820 N N . GLN A 1 114 ? 12.928 12.226 -0.593 1.00 93.75 114 GLN A N 1
ATOM 821 C CA . GLN A 1 114 ? 14.171 12.050 0.152 1.00 93.75 114 GLN A CA 1
ATOM 822 C C . GLN A 1 114 ? 14.987 10.867 -0.385 1.00 93.75 114 GLN A C 1
ATOM 824 O O . GLN A 1 114 ? 16.156 11.034 -0.718 1.00 93.75 114 GLN A O 1
ATOM 829 N N . GLU A 1 115 ? 14.362 9.705 -0.576 1.00 92.31 115 GLU A N 1
ATOM 830 C CA . GLU A 1 115 ? 15.008 8.515 -1.142 1.00 92.31 115 GLU A CA 1
ATOM 831 C C . GLU A 1 115 ? 15.561 8.781 -2.550 1.00 92.31 115 GLU A C 1
ATOM 833 O O . GLU A 1 115 ? 16.624 8.279 -2.907 1.00 92.31 115 GLU A O 1
ATOM 838 N N . ARG A 1 116 ? 14.918 9.654 -3.336 1.00 90.94 116 ARG A N 1
ATOM 839 C CA . ARG A 1 116 ? 15.437 10.083 -4.644 1.00 90.94 116 ARG A CA 1
ATOM 840 C C . ARG A 1 116 ? 16.721 10.915 -4.549 1.00 90.94 116 ARG A C 1
ATOM 842 O O . ARG A 1 116 ? 17.481 10.966 -5.514 1.00 90.94 116 ARG A O 1
ATOM 849 N N . LEU A 1 117 ? 16.944 11.622 -3.443 1.00 89.25 117 LEU A N 1
ATOM 850 C CA . LEU A 1 117 ? 18.199 12.344 -3.210 1.00 89.25 117 LEU A CA 1
ATOM 851 C C . LEU A 1 117 ? 19.312 11.386 -2.776 1.00 89.25 117 LEU A C 1
ATOM 853 O O . LEU A 1 117 ? 20.467 11.588 -3.148 1.00 89.25 117 LEU A O 1
ATOM 857 N N . ASP A 1 118 ? 18.950 10.353 -2.016 1.00 88.31 118 ASP A N 1
ATOM 858 C CA . ASP A 1 118 ? 19.892 9.416 -1.404 1.00 88.31 118 ASP A CA 1
ATOM 859 C C . ASP A 1 118 ? 20.248 8.234 -2.326 1.00 88.31 118 ASP A C 1
ATOM 861 O O . ASP A 1 118 ? 21.316 7.630 -2.191 1.00 88.31 118 ASP A O 1
ATOM 865 N N . ARG A 1 119 ? 19.375 7.905 -3.286 1.00 85.94 119 ARG A N 1
ATOM 866 C CA . ARG A 1 119 ? 19.499 6.769 -4.210 1.00 85.94 119 ARG A CA 1
ATOM 867 C C . ARG A 1 119 ? 19.114 7.160 -5.634 1.00 85.94 119 ARG A C 1
ATOM 869 O O . ARG A 1 119 ? 18.317 8.065 -5.864 1.00 85.94 119 ARG A O 1
ATOM 876 N N . ASP A 1 120 ? 19.620 6.413 -6.614 1.00 81.31 120 ASP A N 1
ATOM 877 C CA . ASP A 1 120 ? 19.164 6.546 -8.000 1.00 81.31 120 ASP A CA 1
ATOM 878 C C . ASP A 1 120 ? 17.813 5.837 -8.195 1.00 81.31 120 ASP A C 1
ATOM 880 O O . ASP A 1 120 ? 17.754 4.685 -8.611 1.00 81.31 120 ASP A O 1
ATOM 884 N N . MET A 1 121 ? 16.719 6.528 -7.861 1.00 84.50 121 MET A N 1
ATOM 885 C CA . MET A 1 121 ? 15.343 6.081 -8.144 1.00 84.50 121 MET A CA 1
ATOM 886 C C . MET A 1 121 ? 14.870 6.469 -9.559 1.00 84.50 121 MET A C 1
ATOM 888 O O . MET A 1 121 ? 13.683 6.353 -9.883 1.00 84.50 121 MET A O 1
ATOM 892 N N . GLY A 1 122 ? 15.755 7.026 -10.395 1.00 83.69 122 GLY A N 1
ATOM 893 C CA . GLY A 1 122 ? 15.424 7.503 -11.733 1.00 83.69 122 GLY A CA 1
ATOM 894 C C . GLY A 1 122 ? 14.162 8.377 -11.783 1.00 83.69 122 GLY A C 1
ATOM 895 O O . GLY A 1 122 ? 14.081 9.450 -11.181 1.00 83.69 122 GLY A O 1
ATOM 896 N N . LYS A 1 123 ? 13.164 7.923 -12.550 1.00 88.31 123 LYS A N 1
ATOM 897 C CA . LYS A 1 123 ? 11.864 8.600 -12.717 1.00 88.31 123 LYS A CA 1
ATOM 898 C C . LYS A 1 123 ? 10.727 7.904 -11.960 1.00 88.31 123 LYS A C 1
ATOM 900 O O . LYS A 1 123 ? 9.571 8.247 -12.224 1.00 88.31 123 LYS A O 1
ATOM 905 N N . SER A 1 124 ? 11.042 6.983 -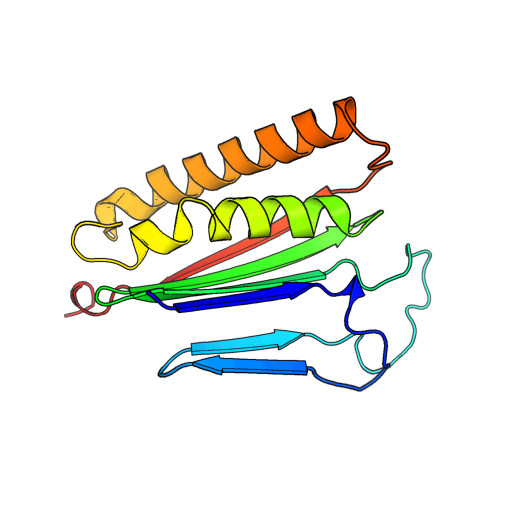11.044 1.00 93.38 124 SER A N 1
ATOM 906 C CA . SER A 1 124 ? 10.047 6.190 -10.322 1.00 93.38 124 SER A CA 1
ATOM 907 C C . SER A 1 124 ? 9.044 7.089 -9.601 1.00 93.38 124 SER A C 1
ATOM 909 O O . SER A 1 124 ? 9.405 8.050 -8.912 1.00 93.38 124 SER A O 1
ATOM 911 N N . ARG A 1 125 ? 7.765 6.806 -9.821 1.00 95.44 125 ARG A N 1
ATOM 912 C CA . ARG A 1 125 ? 6.600 7.465 -9.223 1.00 95.44 125 ARG A CA 1
ATOM 913 C C . ARG A 1 125 ? 5.490 6.430 -9.103 1.00 95.44 125 ARG A C 1
ATOM 915 O O . ARG A 1 125 ? 5.535 5.416 -9.784 1.00 95.44 125 ARG A O 1
ATOM 922 N N . THR A 1 126 ? 4.480 6.693 -8.291 1.00 97.50 126 THR A N 1
ATOM 923 C CA . THR A 1 126 ? 3.391 5.736 -8.082 1.00 97.50 126 THR A CA 1
ATOM 924 C C . THR A 1 126 ? 2.059 6.450 -7.950 1.00 97.50 126 THR A C 1
ATOM 926 O O . THR A 1 126 ? 2.007 7.604 -7.517 1.00 97.50 126 THR A O 1
ATOM 929 N N . THR A 1 127 ? 0.978 5.766 -8.308 1.00 98.06 127 THR A N 1
ATOM 930 C CA . THR A 1 127 ? -0.340 6.094 -7.754 1.00 98.06 127 THR A CA 1
ATOM 931 C C . THR A 1 127 ? -0.538 5.332 -6.444 1.00 98.06 127 THR A C 1
ATOM 933 O O . THR A 1 127 ? 0.206 4.395 -6.153 1.00 98.06 127 THR A O 1
ATOM 936 N N . LEU A 1 128 ? -1.505 5.752 -5.632 1.00 98.19 128 LEU A N 1
ATOM 937 C CA . LEU A 1 128 ? -1.858 5.079 -4.387 1.00 98.19 128 LEU A CA 1
ATOM 938 C C . LEU A 1 128 ? -3.376 5.076 -4.238 1.00 98.19 128 LEU A C 1
ATOM 940 O O . LEU A 1 128 ? -4.018 6.122 -4.341 1.00 98.19 128 LEU A O 1
ATOM 944 N N . SER A 1 129 ? -3.931 3.908 -3.943 1.00 97.94 129 SER A N 1
ATOM 945 C CA . SER A 1 129 ? -5.305 3.747 -3.482 1.00 97.94 129 SER A CA 1
ATOM 946 C C . SER A 1 129 ? -5.278 3.039 -2.139 1.00 97.94 129 SER A C 1
ATOM 948 O O . SER A 1 129 ? -4.616 2.014 -2.002 1.00 97.94 129 SER A O 1
ATOM 950 N N . MET A 1 130 ? -6.001 3.562 -1.152 1.00 96.50 130 MET A N 1
ATOM 951 C CA . MET A 1 130 ? -6.095 2.950 0.172 1.00 96.50 130 MET A CA 1
ATOM 952 C C . MET A 1 130 ? -7.518 3.018 0.717 1.00 96.50 130 MET A C 1
ATOM 954 O O . MET A 1 130 ? -8.250 3.968 0.441 1.00 96.50 130 MET A O 1
ATOM 958 N N . ALA A 1 131 ? -7.886 2.015 1.505 1.00 95.56 131 ALA A N 1
ATOM 959 C CA . ALA A 1 131 ? -9.173 1.924 2.175 1.00 95.56 131 ALA A CA 1
ATOM 960 C C . ALA A 1 131 ? -8.982 1.434 3.612 1.00 95.56 131 ALA A C 1
ATOM 962 O O . ALA A 1 131 ? -8.272 0.455 3.846 1.00 95.56 131 ALA A O 1
ATOM 963 N N . LEU A 1 132 ? -9.644 2.103 4.554 1.00 95.44 132 LEU A N 1
ATOM 964 C CA . LEU A 1 132 ? -9.722 1.703 5.954 1.00 95.44 132 LEU A CA 1
ATOM 965 C C . LEU A 1 132 ? -11.157 1.274 6.270 1.00 95.44 132 LEU A C 1
ATOM 967 O O . LEU A 1 132 ? -12.096 2.037 6.058 1.00 95.44 132 LEU A O 1
ATOM 971 N N . VAL A 1 133 ? -11.311 0.062 6.792 1.00 93.50 133 VAL A N 1
ATOM 972 C CA . VAL A 1 133 ? -12.577 -0.484 7.286 1.00 93.50 133 VAL A CA 1
ATOM 973 C C . VAL A 1 133 ? -12.538 -0.475 8.811 1.00 93.50 133 VAL A C 1
ATOM 975 O O . VAL A 1 133 ? -11.635 -1.074 9.397 1.00 93.50 133 VAL A O 1
ATOM 978 N N . VAL A 1 134 ? -13.512 0.182 9.446 1.00 90.12 134 VAL A N 1
ATOM 979 C CA . VAL A 1 134 ? -13.653 0.278 10.911 1.00 90.12 134 VAL A CA 1
ATOM 980 C C . VAL A 1 134 ? -15.039 -0.260 11.297 1.00 90.12 134 VAL A C 1
ATOM 982 O O . VAL A 1 134 ? -16.012 0.489 11.234 1.00 90.12 134 VAL A O 1
ATOM 985 N N . PRO A 1 135 ? -15.167 -1.549 11.671 1.00 79.12 135 PRO A N 1
ATOM 986 C CA . PRO A 1 135 ? -16.467 -2.217 11.808 1.00 79.12 135 PRO A CA 1
ATOM 987 C C . PRO A 1 135 ? -17.421 -1.585 12.829 1.00 79.12 135 PRO A C 1
ATOM 989 O O . PRO A 1 135 ? -18.633 -1.623 12.645 1.00 79.12 135 PRO A O 1
ATOM 992 N N . GLU A 1 136 ? -16.893 -0.995 13.905 1.00 69.56 136 GLU A N 1
ATOM 993 C CA . GLU A 1 136 ? -17.708 -0.362 14.954 1.00 69.56 136 GLU A CA 1
ATOM 994 C C . GLU A 1 136 ? -18.317 0.983 14.532 1.00 69.56 136 GLU A C 1
ATOM 996 O O . GLU A 1 136 ? -19.174 1.508 15.235 1.00 69.56 136 GLU A O 1
ATOM 1001 N N . ALA A 1 137 ? -17.892 1.548 13.400 1.00 58.25 137 ALA A N 1
ATOM 1002 C CA . ALA A 1 137 ? -18.408 2.814 12.895 1.00 58.25 137 ALA A CA 1
ATOM 1003 C C . ALA A 1 137 ? -19.573 2.667 11.898 1.00 58.25 137 ALA A C 1
ATOM 1005 O O . ALA A 1 137 ? -20.198 3.669 11.551 1.00 58.25 137 ALA A O 1
ATOM 1006 N N . ASP A 1 138 ? -19.858 1.438 11.455 1.00 48.34 138 ASP A N 1
ATOM 1007 C CA . ASP A 1 138 ? -20.924 1.112 10.498 1.00 48.34 138 ASP A CA 1
ATOM 1008 C C . ASP A 1 138 ? -22.216 0.598 11.181 1.0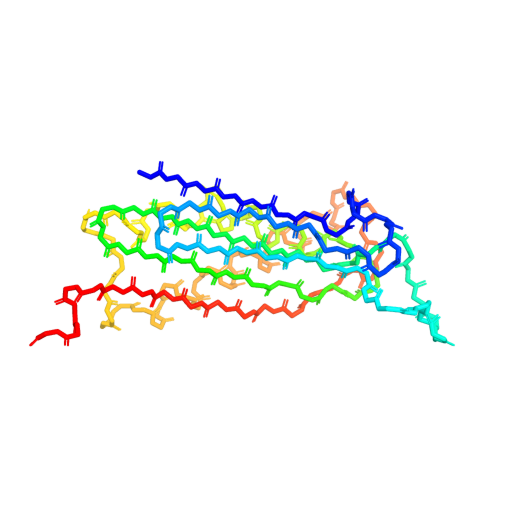0 48.34 138 ASP A C 1
ATOM 1010 O O . ASP A 1 138 ? -23.148 0.166 10.495 1.00 48.34 138 ASP A O 1
ATOM 1014 N N . MET A 1 139 ? -22.288 0.640 12.522 1.00 42.34 139 MET A N 1
ATOM 1015 C CA . MET A 1 139 ? -23.478 0.319 13.336 1.00 42.34 139 MET A CA 1
ATOM 1016 C C . MET A 1 139 ? -24.052 1.557 14.025 1.00 42.34 139 MET A C 1
ATOM 1018 O O . MET A 1 139 ? -25.298 1.621 14.142 1.00 42.34 139 MET A O 1
#

Sequence (139 aa):
MRSALLRGREHLEIGAVDAVAEGPVAIAISMGGAKKSYAHTDPNEDAVFFSVGDAGILVAVADGHGGFEASEVVLEHLLSHPGPQWVEPGGVTPASWDRHALAAVSDANGEILQERLDRDMGKSRTTLSMALVVPEADM

Secondary structure (DSSP, 8-state):
-EEEEEEGGG---TT--EEEEETTEEEEE---SS--SS---SS---EEEEEE-SS-EEEEEEEEESSSHHHHHHHHHHHHTTHHHHTSTTS--TTTHHHHHHHHHHHHHHHHHHHHHHS--TT-EEEEEEEEE-GGG--

pLDDT: mean 91.89, std 9.32, range [42.34, 98.5]

InterPro domains:
  IPR036457 PPM-type phosphatase-like domain superfamily [G3DSA:3.60.40.10] (18-137)
  IPR036457 PPM-type phosphatase-like domain superfamily [SSF81606] (41-135)

Foldseek 3Di:
DDKDKDQQQVAADAPDKDKDDDVPDIDIDHPYNDDDPDDFDDDQLKMWMWDAEPFWIKIKIKHKGPHNVLNCLLVVLVVVDDRNQLRYPPHDDPVCVVVRVVVSVVVSVVRVVVVVVVDVRPPMDIDMDMDMGGPVNVD

Organism: NCBI:txid412755

Radius of gyration: 15.61 Å; chains: 1; bounding box: 43×31×45 Å